Protein AF-A0A552JRL1-F1 (afdb_monomer_lite)

Secondary structure (DSSP, 8-state):
----HHHHHHHTSHHHHTSHHHHHHHHHHHHHHHHHHHHHHHHTT--HHHHHHHHT--GGGS--------

Sequence (70 aa):
MRGDSWTESYLRSDIMRESVIYQAILEEGELSAKLTSIPRLLVLGLTREQIAQALDLEIEQVPQVIEGQN

Structure (mmCIF, N/CA/C/O backbone):
data_AF-A0A552JRL1-F1
#
_entry.id   AF-A0A552JRL1-F1
#
loop_
_atom_site.group_PDB
_atom_site.id
_atom_site.type_symbol
_atom_site.label_atom_id
_atom_site.label_alt_id
_atom_site.label_comp_id
_atom_site.label_asym_id
_atom_site.label_entity_id
_atom_site.label_seq_id
_atom_site.pdbx_PDB_ins_code
_atom_site.Cartn_x
_atom_site.Cartn_y
_atom_site.Cartn_z
_atom_site.occupancy
_atom_site.B_iso_or_equiv
_atom_site.auth_seq_id
_atom_site.auth_comp_id
_atom_site.auth_asym_id
_atom_site.auth_atom_id
_atom_site.pdbx_PDB_model_num
ATOM 1 N N . MET A 1 1 ? -3.918 -3.432 -33.964 1.00 41.53 1 MET A N 1
ATOM 2 C CA . MET A 1 1 ? -2.770 -2.703 -33.389 1.00 41.53 1 MET A CA 1
ATOM 3 C C . MET A 1 1 ? -2.025 -3.697 -32.515 1.00 41.53 1 MET A C 1
ATOM 5 O O . MET A 1 1 ? -2.658 -4.290 -31.656 1.00 41.53 1 MET A O 1
ATOM 9 N N . ARG A 1 2 ? -0.770 -4.026 -32.831 1.00 52.66 2 ARG A N 1
ATOM 10 C CA . ARG A 1 2 ? 0.050 -4.990 -32.078 1.00 52.66 2 ARG A CA 1
ATOM 11 C C . ARG A 1 2 ? 1.434 -4.361 -31.999 1.00 52.66 2 ARG A C 1
ATOM 13 O O . ARG A 1 2 ? 2.150 -4.372 -32.995 1.00 52.66 2 ARG A O 1
ATOM 20 N N . GLY A 1 3 ? 1.718 -3.685 -30.897 1.00 56.38 3 GLY A N 1
ATOM 21 C CA . GLY A 1 3 ? 2.831 -2.751 -30.819 1.00 56.38 3 GLY A CA 1
ATOM 22 C C . GLY A 1 3 ? 3.502 -2.731 -29.460 1.00 56.38 3 GLY A C 1
ATOM 23 O O . GLY A 1 3 ? 3.884 -1.656 -29.055 1.00 56.38 3 GLY A O 1
ATOM 24 N N . ASP A 1 4 ? 3.655 -3.871 -28.777 1.00 56.56 4 ASP A N 1
ATOM 25 C CA . ASP A 1 4 ? 4.166 -3.863 -27.393 1.00 56.56 4 ASP A CA 1
ATOM 26 C C . ASP A 1 4 ? 5.166 -4.995 -27.077 1.00 56.56 4 ASP A C 1
ATOM 28 O O . ASP A 1 4 ? 5.448 -5.264 -25.923 1.00 56.56 4 ASP A O 1
ATOM 32 N N . SER A 1 5 ? 5.737 -5.703 -28.062 1.00 59.28 5 SER A N 1
ATOM 33 C CA . SER A 1 5 ? 6.668 -6.814 -27.756 1.00 59.28 5 SER A CA 1
ATOM 34 C C . SER A 1 5 ? 8.132 -6.389 -27.581 1.00 59.28 5 SER A C 1
ATOM 36 O O . SER A 1 5 ? 8.911 -7.095 -26.945 1.00 59.28 5 SER A O 1
ATOM 38 N N . TRP A 1 6 ? 8.533 -5.260 -28.171 1.00 54.22 6 TRP A N 1
ATOM 39 C CA . TRP A 1 6 ? 9.939 -4.829 -28.210 1.00 54.22 6 TRP A CA 1
ATOM 40 C C . TRP A 1 6 ? 10.355 -4.017 -26.981 1.00 54.22 6 TRP A C 1
ATOM 42 O O . TRP A 1 6 ? 11.519 -4.040 -26.592 1.00 54.22 6 TRP A O 1
ATOM 52 N N . THR A 1 7 ? 9.413 -3.323 -26.346 1.00 60.19 7 THR A N 1
ATOM 53 C CA . THR A 1 7 ? 9.640 -2.540 -25.124 1.00 60.19 7 THR A CA 1
ATOM 54 C C . THR A 1 7 ? 9.926 -3.454 -23.936 1.00 60.19 7 THR A C 1
ATOM 56 O O . THR A 1 7 ? 10.905 -3.245 -23.221 1.00 60.19 7 THR A O 1
ATOM 59 N N . GLU A 1 8 ? 9.159 -4.535 -23.788 1.00 60.41 8 GLU A N 1
ATOM 60 C CA . GLU A 1 8 ? 9.395 -5.552 -22.758 1.00 60.41 8 GLU A CA 1
ATOM 61 C C . GLU A 1 8 ? 10.707 -6.318 -22.967 1.00 60.41 8 GLU A C 1
ATOM 63 O O . GLU A 1 8 ? 11.428 -6.562 -21.998 1.00 60.41 8 GLU A O 1
ATOM 68 N N . SER A 1 9 ? 11.090 -6.643 -24.211 1.00 65.75 9 SER A N 1
ATOM 69 C CA . SER A 1 9 ? 12.390 -7.289 -24.462 1.00 65.75 9 SER A CA 1
ATOM 70 C C . SER A 1 9 ? 13.573 -6.360 -24.172 1.00 65.75 9 SER A C 1
ATOM 72 O O . SER A 1 9 ? 14.639 -6.819 -23.758 1.00 65.75 9 SER A O 1
ATOM 74 N N . TYR A 1 10 ? 13.395 -5.053 -24.387 1.00 66.62 10 TYR A N 1
ATOM 75 C CA . TYR A 1 10 ? 14.427 -4.049 -24.143 1.00 66.62 10 TYR A CA 1
ATOM 76 C C . TYR A 1 10 ? 14.637 -3.812 -22.644 1.00 66.62 10 TYR A C 1
ATOM 78 O O . TYR A 1 10 ? 15.773 -3.807 -22.177 1.00 66.62 10 TYR A O 1
ATOM 86 N N . LEU A 1 11 ? 13.547 -3.721 -21.874 1.00 64.25 11 LEU A N 1
ATOM 87 C CA . LEU A 1 11 ? 13.602 -3.612 -20.414 1.00 64.25 11 LEU A CA 1
ATOM 88 C C . LEU A 1 11 ? 14.190 -4.872 -19.761 1.00 64.25 11 LEU A C 1
ATOM 90 O O . LEU A 1 11 ? 14.899 -4.764 -18.768 1.00 64.25 11 LEU A O 1
ATOM 94 N N . ARG A 1 12 ? 13.960 -6.062 -20.332 1.00 67.31 12 ARG A N 1
ATOM 95 C CA . ARG A 1 12 ? 14.447 -7.339 -19.778 1.00 67.31 12 ARG A CA 1
ATOM 96 C C . ARG A 1 12 ? 15.873 -7.728 -20.208 1.00 67.31 12 ARG A C 1
ATOM 98 O O . ARG A 1 12 ? 16.369 -8.764 -19.769 1.00 67.31 12 ARG A O 1
ATOM 105 N N . SER A 1 13 ? 16.525 -6.944 -21.069 1.00 73.38 13 SER A N 1
ATOM 106 C CA . SER A 1 13 ? 17.904 -7.204 -21.515 1.00 73.38 13 SER A CA 1
ATOM 107 C C . SER A 1 13 ? 18.913 -7.025 -20.370 1.00 73.38 13 SER A C 1
ATOM 109 O O . SER A 1 13 ? 18.704 -6.203 -19.480 1.00 73.38 13 SER A O 1
ATOM 111 N N . ASP A 1 14 ? 20.031 -7.757 -20.397 1.00 63.28 14 ASP A N 1
ATOM 112 C CA . ASP A 1 14 ? 21.033 -7.768 -19.311 1.00 63.28 14 ASP A CA 1
ATOM 113 C C . ASP A 1 14 ? 21.620 -6.380 -18.995 1.00 63.28 14 ASP A C 1
ATOM 115 O O . ASP A 1 14 ? 21.825 -6.051 -17.832 1.00 63.28 14 ASP A O 1
ATOM 119 N N . ILE A 1 15 ? 21.752 -5.517 -20.008 1.00 69.25 15 ILE A N 1
ATOM 120 C CA . ILE A 1 15 ? 22.196 -4.117 -19.867 1.00 69.25 15 ILE A CA 1
ATOM 121 C C . ILE A 1 15 ? 21.213 -3.282 -19.032 1.00 69.25 15 ILE A C 1
ATOM 123 O O . ILE A 1 15 ? 21.625 -2.424 -18.256 1.00 69.25 15 ILE A O 1
ATOM 127 N N . MET A 1 16 ? 19.905 -3.512 -19.187 1.00 72.75 16 MET A N 1
ATOM 128 C CA . MET A 1 16 ? 18.895 -2.820 -18.386 1.00 72.75 16 MET A CA 1
ATOM 129 C C . MET A 1 16 ? 18.804 -3.420 -16.988 1.00 72.75 16 MET A C 1
ATOM 131 O O . MET A 1 16 ? 18.689 -2.655 -16.043 1.00 72.75 16 MET A O 1
ATOM 135 N N . ARG A 1 17 ? 18.943 -4.743 -16.816 1.00 62.28 17 ARG A N 1
ATOM 136 C CA . ARG A 1 17 ? 18.954 -5.367 -15.478 1.00 62.28 17 ARG A CA 1
ATOM 137 C C . ARG A 1 17 ? 20.046 -4.821 -14.555 1.00 62.28 17 ARG A C 1
ATOM 139 O O . ARG A 1 17 ? 19.807 -4.695 -13.357 1.00 62.28 17 ARG A O 1
ATOM 146 N N . GLU A 1 18 ? 21.210 -4.476 -15.099 1.00 69.62 18 GLU A N 1
ATOM 147 C CA . GLU A 1 18 ? 22.297 -3.827 -14.348 1.00 69.62 18 GLU A CA 1
ATOM 148 C C . GLU A 1 18 ? 22.099 -2.308 -14.173 1.00 69.62 18 GLU A C 1
ATOM 150 O O . GLU A 1 18 ? 22.809 -1.673 -13.394 1.00 69.62 18 GLU A O 1
ATOM 155 N N . SER A 1 19 ? 21.124 -1.708 -14.863 1.00 76.38 19 SER A N 1
ATOM 156 C CA . SER A 1 19 ? 20.820 -0.281 -14.771 1.00 76.38 19 SER A CA 1
ATOM 157 C C . SER A 1 19 ? 20.050 0.047 -13.493 1.00 76.38 19 SER A C 1
ATOM 159 O O . SER A 1 19 ? 19.024 -0.562 -13.181 1.00 76.38 19 SER A O 1
ATOM 161 N N . VAL A 1 20 ? 20.484 1.104 -12.804 1.00 76.38 20 VAL A N 1
ATOM 162 C CA . VAL A 1 20 ? 19.800 1.690 -11.635 1.00 76.38 20 VAL A CA 1
ATOM 163 C C . VAL A 1 20 ? 18.331 2.029 -11.911 1.00 76.38 20 VAL A C 1
ATOM 165 O O . VAL A 1 20 ? 17.502 1.968 -11.012 1.00 76.38 20 VAL A O 1
ATOM 168 N N . ILE A 1 21 ? 17.990 2.330 -13.167 1.00 76.19 21 ILE A N 1
ATOM 169 C CA . ILE A 1 21 ? 16.620 2.644 -13.587 1.00 76.19 21 ILE A CA 1
ATOM 170 C C . ILE A 1 21 ? 15.724 1.399 -13.520 1.00 76.19 21 ILE A C 1
ATOM 172 O O . ILE A 1 21 ? 14.572 1.497 -13.117 1.00 76.19 21 ILE A O 1
ATOM 176 N N . TYR A 1 22 ? 16.234 0.222 -13.888 1.00 73.25 22 TYR A N 1
ATOM 177 C CA . TYR A 1 22 ? 15.449 -1.014 -13.851 1.00 73.25 22 TYR A CA 1
ATOM 178 C C . TYR A 1 22 ? 15.200 -1.480 -12.417 1.00 73.25 22 TYR A C 1
ATOM 180 O O . TYR A 1 22 ? 14.093 -1.902 -12.096 1.00 73.25 22 TYR A O 1
ATOM 188 N N . GLN A 1 23 ? 16.208 -1.356 -11.550 1.00 75.31 23 GLN A N 1
ATOM 189 C CA . GLN A 1 23 ? 16.057 -1.636 -10.120 1.00 75.31 23 GLN A CA 1
ATOM 190 C C . GLN A 1 23 ? 15.027 -0.691 -9.490 1.00 75.31 23 GLN A C 1
ATOM 192 O O . GLN A 1 23 ? 14.110 -1.167 -8.832 1.00 75.31 23 GLN A O 1
ATOM 197 N N . ALA A 1 24 ? 15.082 0.606 -9.811 1.00 75.62 24 ALA A N 1
ATOM 198 C CA . ALA A 1 24 ? 14.091 1.577 -9.351 1.00 75.62 24 ALA A CA 1
ATOM 199 C C . ALA A 1 24 ? 12.663 1.254 -9.833 1.00 75.62 24 ALA A C 1
ATOM 201 O O . ALA A 1 24 ? 11.724 1.333 -9.049 1.00 75.62 24 ALA A O 1
ATOM 202 N N . ILE A 1 25 ? 12.486 0.835 -11.094 1.00 78.50 25 ILE A N 1
ATOM 203 C CA . ILE A 1 25 ? 11.170 0.428 -11.626 1.00 78.50 25 ILE A CA 1
ATOM 204 C C . ILE A 1 25 ? 10.645 -0.827 -10.916 1.00 78.50 25 ILE A C 1
ATOM 206 O O . ILE A 1 25 ? 9.447 -0.932 -10.653 1.00 78.50 25 ILE A O 1
ATOM 210 N N . LEU A 1 26 ? 11.516 -1.795 -10.618 1.00 78.06 26 LEU A N 1
ATOM 211 C CA . LEU A 1 26 ? 11.127 -2.994 -9.874 1.00 78.06 26 LEU A CA 1
ATOM 212 C C . LEU A 1 26 ? 10.725 -2.662 -8.436 1.00 78.06 26 LEU A C 1
ATOM 214 O O . LEU A 1 26 ? 9.690 -3.144 -7.981 1.00 78.06 26 LEU A O 1
ATOM 218 N N . GLU A 1 27 ? 11.503 -1.826 -7.751 1.00 79.94 27 GLU A N 1
ATOM 219 C CA . GLU A 1 27 ? 11.202 -1.360 -6.395 1.00 79.94 27 GLU A CA 1
ATOM 220 C C . GLU A 1 27 ? 9.888 -0.567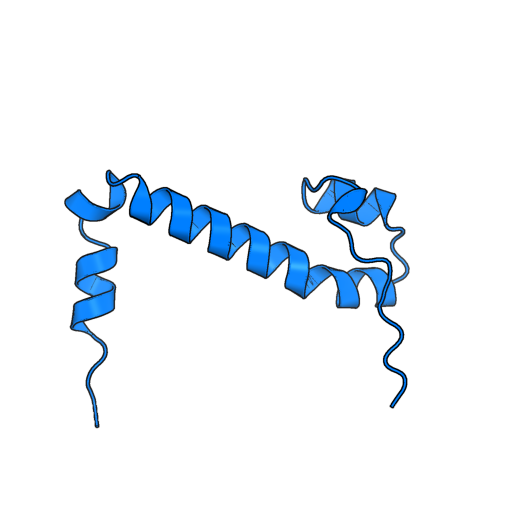 -6.353 1.00 79.94 27 GLU A C 1
ATOM 222 O O . GLU A 1 27 ? 9.037 -0.819 -5.499 1.00 79.94 27 GLU A O 1
ATOM 227 N N . GLU A 1 28 ? 9.666 0.335 -7.313 1.00 79.69 28 GLU A N 1
ATOM 228 C CA . GLU A 1 28 ? 8.417 1.093 -7.445 1.00 79.69 28 GLU A CA 1
ATOM 229 C C . GLU A 1 28 ? 7.223 0.168 -7.732 1.00 79.69 28 GLU A C 1
ATOM 231 O O . GLU A 1 28 ? 6.145 0.331 -7.153 1.00 79.69 28 GLU A O 1
ATOM 236 N N . GLY A 1 29 ? 7.413 -0.847 -8.578 1.00 83.31 29 GLY A N 1
ATOM 237 C CA . GLY A 1 29 ? 6.399 -1.857 -8.873 1.00 83.31 29 GLY A CA 1
ATOM 238 C C . GLY A 1 29 ? 6.042 -2.716 -7.658 1.00 83.31 29 GLY A C 1
ATOM 239 O O . GLY A 1 29 ? 4.861 -2.961 -7.400 1.00 83.31 29 GLY A O 1
ATOM 240 N N . GLU A 1 30 ? 7.042 -3.140 -6.884 1.00 86.12 30 GLU A N 1
ATOM 241 C CA . GLU A 1 30 ? 6.842 -3.893 -5.645 1.00 86.12 30 GLU A CA 1
ATOM 242 C C . GLU A 1 30 ? 6.112 -3.045 -4.596 1.00 86.12 30 GLU A C 1
ATOM 244 O O . GLU A 1 30 ? 5.124 -3.501 -4.011 1.00 86.12 30 GLU A O 1
ATOM 249 N N . LEU A 1 31 ? 6.535 -1.792 -4.403 1.00 85.94 31 LEU A N 1
ATOM 250 C CA . LEU A 1 31 ? 5.884 -0.855 -3.490 1.00 85.94 31 LEU A CA 1
ATOM 251 C C . LEU A 1 31 ? 4.426 -0.604 -3.898 1.00 85.94 31 LEU A C 1
ATOM 253 O O . LEU A 1 31 ? 3.525 -0.690 -3.065 1.00 85.94 31 LEU A O 1
ATOM 257 N N . SER A 1 32 ? 4.170 -0.366 -5.185 1.00 85.31 32 SER A N 1
ATOM 258 C CA . SER A 1 32 ? 2.820 -0.173 -5.723 1.00 85.31 32 SER A CA 1
ATOM 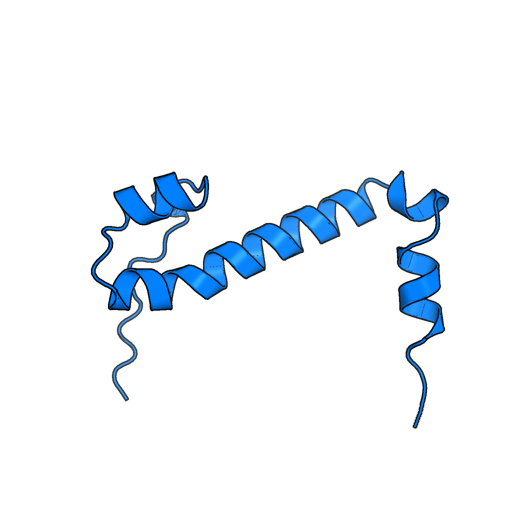259 C C . SER A 1 32 ? 1.924 -1.399 -5.495 1.00 85.31 32 SER A C 1
ATOM 261 O O . SER A 1 32 ? 0.772 -1.268 -5.062 1.00 85.31 32 SER A O 1
ATOM 263 N N . ALA A 1 33 ? 2.454 -2.611 -5.696 1.00 87.38 33 ALA A N 1
ATOM 264 C CA . ALA A 1 33 ? 1.732 -3.854 -5.430 1.00 87.38 33 ALA A CA 1
ATOM 265 C C . ALA A 1 33 ? 1.403 -4.027 -3.936 1.00 87.38 33 ALA A C 1
ATOM 267 O O . ALA A 1 33 ? 0.262 -4.360 -3.592 1.00 87.38 33 ALA A O 1
ATOM 268 N N . LYS A 1 34 ? 2.369 -3.748 -3.048 1.00 87.50 34 LYS A N 1
ATOM 269 C CA . LYS A 1 34 ? 2.170 -3.758 -1.591 1.00 87.50 34 LYS A CA 1
ATOM 270 C C . LYS A 1 34 ? 1.069 -2.777 -1.194 1.00 87.50 34 LYS A C 1
ATOM 272 O O . LYS A 1 34 ? 0.087 -3.202 -0.587 1.00 87.5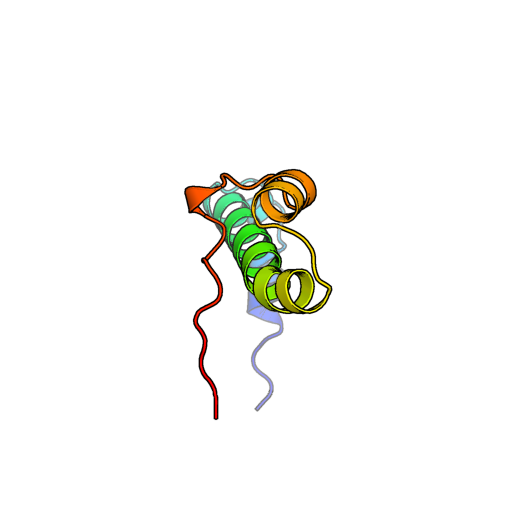0 34 LYS A O 1
ATOM 277 N N . LEU A 1 35 ? 1.154 -1.513 -1.615 1.00 86.56 35 LEU A N 1
ATOM 278 C CA . LEU A 1 35 ? 0.164 -0.475 -1.302 1.00 86.56 35 LEU A CA 1
ATOM 279 C C . LEU A 1 35 ? -1.241 -0.821 -1.818 1.00 86.56 35 LEU A C 1
ATOM 281 O O . LEU A 1 35 ? -2.226 -0.649 -1.103 1.00 86.56 35 LEU A O 1
ATOM 285 N N . THR A 1 36 ? -1.347 -1.383 -3.023 1.00 88.25 36 THR A N 1
ATOM 286 C CA . THR A 1 36 ? -2.636 -1.791 -3.611 1.00 88.25 36 THR A CA 1
ATOM 287 C C . THR A 1 36 ? -3.291 -2.948 -2.842 1.00 88.25 36 THR A C 1
ATOM 289 O O . THR A 1 36 ? -4.514 -3.104 -2.864 1.00 88.25 36 THR A O 1
ATOM 292 N N . SER A 1 37 ? -2.507 -3.760 -2.125 1.00 87.88 37 SER A N 1
ATOM 293 C CA . SER A 1 37 ? -3.027 -4.851 -1.291 1.00 87.88 37 SER A CA 1
ATOM 294 C C . SER A 1 37 ? -3.595 -4.380 0.057 1.00 87.88 37 SER A C 1
ATOM 296 O O . SER A 1 37 ? -4.475 -5.044 0.612 1.00 87.88 37 SER A O 1
ATOM 298 N N . ILE A 1 38 ? -3.159 -3.213 0.553 1.00 88.94 38 ILE A N 1
ATOM 299 C CA . ILE A 1 38 ? -3.489 -2.683 1.887 1.00 88.94 38 ILE A CA 1
ATOM 300 C C . ILE A 1 38 ? -5.003 -2.567 2.133 1.00 88.94 38 ILE A C 1
ATOM 302 O O . ILE A 1 38 ? -5.457 -3.080 3.158 1.00 88.94 38 ILE A O 1
ATOM 306 N N . PRO A 1 39 ? -5.825 -1.994 1.227 1.00 86.81 39 PRO A N 1
ATOM 307 C CA . PRO A 1 39 ? -7.270 -1.907 1.443 1.00 86.81 39 PRO A CA 1
ATOM 308 C C . PRO A 1 39 ? -7.929 -3.270 1.677 1.00 86.81 39 PRO A C 1
ATOM 310 O O . PRO A 1 39 ? -8.794 -3.402 2.538 1.00 86.81 39 PRO A O 1
ATOM 313 N N . ARG A 1 40 ? -7.493 -4.316 0.961 1.00 88.75 40 ARG A N 1
ATOM 314 C CA . ARG A 1 40 ? -8.023 -5.674 1.143 1.00 88.75 40 ARG A CA 1
ATOM 315 C C . ARG A 1 40 ? -7.622 -6.253 2.499 1.00 88.75 40 ARG A C 1
ATOM 317 O O . ARG A 1 40 ? -8.447 -6.895 3.138 1.00 88.75 40 ARG A O 1
ATOM 324 N N . LEU A 1 41 ? -6.383 -6.033 2.936 1.00 89.81 41 LEU A N 1
ATOM 325 C CA . LEU A 1 41 ? -5.904 -6.504 4.239 1.00 89.81 41 LEU A CA 1
ATOM 326 C C . LEU A 1 41 ? -6.629 -5.805 5.398 1.00 89.81 41 LEU A C 1
ATOM 328 O O . LEU A 1 41 ? -6.993 -6.462 6.371 1.00 89.81 41 LEU A O 1
ATOM 332 N N . LEU A 1 42 ? -6.923 -4.509 5.257 1.00 85.69 42 LEU A N 1
ATOM 333 C CA . LEU A 1 42 ? -7.732 -3.756 6.220 1.00 85.69 42 LEU A CA 1
ATOM 334 C C . LEU A 1 42 ? -9.163 -4.313 6.300 1.00 85.69 42 LEU A C 1
ATOM 3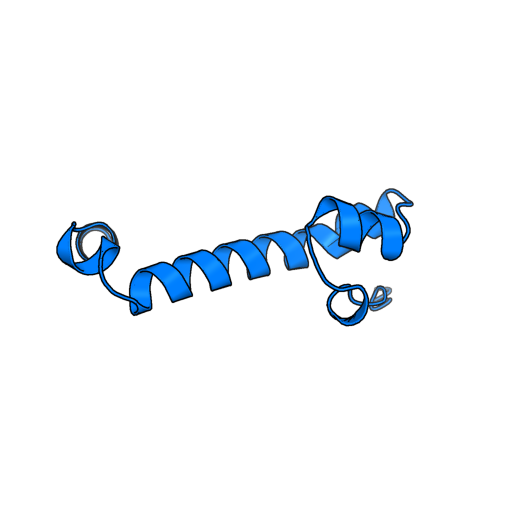36 O O . LEU A 1 42 ? -9.677 -4.528 7.395 1.00 85.69 42 LEU A O 1
A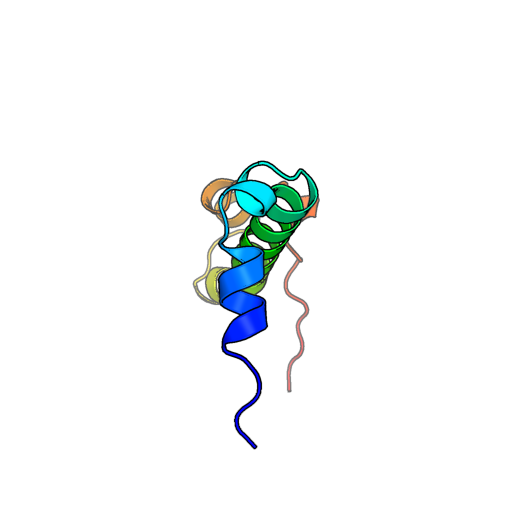TOM 340 N N . VAL A 1 43 ? -9.781 -4.643 5.158 1.00 87.44 43 VAL A N 1
ATOM 341 C CA . VAL A 1 43 ? -11.110 -5.292 5.107 1.00 87.44 43 VAL A CA 1
ATOM 342 C C . VAL A 1 43 ? -11.114 -6.676 5.769 1.00 87.44 43 VAL A C 1
ATOM 344 O O . VAL A 1 43 ? -12.117 -7.073 6.356 1.00 87.44 43 VAL A O 1
ATOM 347 N N . LEU A 1 44 ? -9.999 -7.408 5.718 1.00 88.44 44 LEU A N 1
ATOM 348 C CA . LEU A 1 44 ? -9.839 -8.697 6.403 1.00 88.44 44 LEU A CA 1
ATOM 349 C C . LEU A 1 44 ? -9.633 -8.560 7.924 1.00 88.44 44 LEU A C 1
ATOM 351 O O . LEU A 1 44 ? -9.499 -9.572 8.611 1.00 88.44 44 LEU A O 1
ATOM 355 N N . GLY A 1 45 ? -9.631 -7.334 8.456 1.00 87.25 45 GLY A N 1
ATOM 356 C CA . GLY A 1 45 ? -9.537 -7.056 9.888 1.00 87.25 45 GLY A CA 1
ATOM 357 C C . GLY A 1 45 ? -8.111 -7.006 10.434 1.00 87.25 45 GLY A C 1
ATOM 358 O O . GLY A 1 45 ? -7.941 -7.039 11.652 1.00 87.25 45 GLY A O 1
ATOM 359 N N . LEU A 1 46 ? -7.088 -6.931 9.572 1.00 90.19 46 LEU A N 1
ATOM 360 C CA . LEU A 1 46 ? -5.714 -6.705 10.023 1.00 90.19 46 LEU A CA 1
ATOM 361 C C . LEU A 1 46 ? -5.539 -5.249 10.471 1.00 90.19 46 LEU A C 1
ATOM 363 O O . LEU A 1 46 ? -6.053 -4.326 9.837 1.00 90.19 46 LEU A O 1
ATOM 367 N N . THR A 1 47 ? -4.772 -5.032 11.541 1.00 89.19 47 THR A N 1
ATOM 368 C CA . THR A 1 47 ? -4.410 -3.674 11.968 1.00 89.19 47 THR A CA 1
ATOM 369 C C . THR A 1 47 ? -3.314 -3.095 11.076 1.00 89.19 47 THR A C 1
ATOM 371 O O . THR A 1 47 ? -2.571 -3.824 10.415 1.00 89.19 47 THR A O 1
ATOM 374 N N . ARG A 1 48 ? -3.165 -1.767 11.071 1.00 88.50 48 ARG A N 1
ATOM 375 C CA . ARG A 1 48 ? -2.116 -1.095 10.285 1.00 88.50 48 ARG A CA 1
ATOM 376 C C . ARG A 1 48 ? -0.718 -1.565 10.676 1.00 88.50 48 ARG A C 1
ATOM 378 O O . ARG A 1 48 ? 0.130 -1.702 9.810 1.00 88.50 48 ARG A O 1
ATOM 385 N N . GLU A 1 49 ? -0.497 -1.851 11.956 1.00 91.19 49 GLU A N 1
ATOM 386 C CA . GLU A 1 49 ? 0.773 -2.353 12.487 1.00 91.19 49 GLU A CA 1
ATOM 387 C C . GLU A 1 49 ? 1.072 -3.761 11.961 1.00 91.19 49 GLU A C 1
ATOM 389 O O . GLU A 1 49 ? 2.196 -4.047 11.557 1.00 91.19 49 GLU A O 1
ATOM 394 N N . GLN A 1 50 ? 0.054 -4.624 11.895 1.00 90.38 50 GLN A N 1
ATOM 395 C CA . GLN A 1 50 ? 0.183 -5.961 11.313 1.00 90.38 50 GLN A CA 1
ATOM 396 C C . GLN A 1 50 ? 0.439 -5.899 9.805 1.00 90.38 50 GLN A C 1
ATOM 398 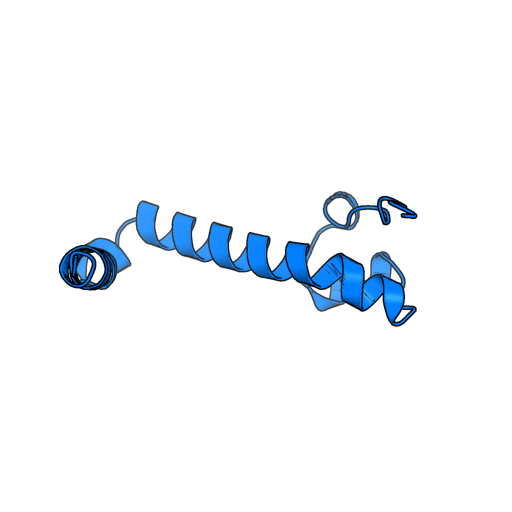O O . GLN A 1 50 ? 1.227 -6.682 9.286 1.00 90.38 50 GLN A O 1
ATOM 403 N N . ILE A 1 51 ? -0.200 -4.962 9.101 1.00 91.19 51 ILE A N 1
ATOM 404 C CA . ILE A 1 51 ? -0.016 -4.760 7.659 1.00 91.19 51 ILE A CA 1
ATOM 405 C C . ILE A 1 51 ? 1.374 -4.199 7.356 1.00 91.19 51 ILE A C 1
ATOM 407 O O . ILE A 1 51 ? 2.046 -4.721 6.472 1.00 91.19 51 ILE A O 1
ATOM 411 N N . ALA A 1 52 ? 1.819 -3.192 8.110 1.00 91.00 52 ALA A N 1
ATOM 412 C CA . ALA A 1 52 ? 3.168 -2.639 8.037 1.00 91.00 52 ALA A CA 1
ATOM 413 C C . ALA A 1 52 ? 4.213 -3.749 8.201 1.00 91.00 52 ALA A C 1
ATOM 415 O O . ALA A 1 52 ? 5.071 -3.931 7.344 1.00 91.00 52 ALA A O 1
ATOM 416 N N . GLN A 1 53 ? 4.068 -4.576 9.240 1.00 91.56 53 GLN A N 1
ATOM 417 C CA . GLN A 1 53 ? 4.977 -5.691 9.484 1.00 91.56 53 GLN A CA 1
ATOM 418 C C . GLN A 1 53 ? 4.909 -6.780 8.400 1.00 91.56 53 GLN A C 1
ATOM 420 O O . GLN A 1 53 ? 5.938 -7.332 8.026 1.00 91.56 53 GLN A O 1
ATOM 425 N N . ALA A 1 54 ? 3.719 -7.107 7.891 1.00 90.56 54 ALA A N 1
ATOM 426 C CA . ALA A 1 54 ? 3.547 -8.152 6.880 1.00 90.56 54 ALA A CA 1
ATOM 427 C C . ALA A 1 54 ? 4.041 -7.737 5.484 1.00 90.56 54 ALA A C 1
ATOM 429 O O . ALA A 1 54 ? 4.444 -8.598 4.703 1.00 90.56 54 ALA A O 1
ATOM 430 N N . LEU A 1 55 ? 3.982 -6.443 5.159 1.00 89.75 55 LEU A N 1
ATOM 431 C CA . LEU A 1 55 ? 4.408 -5.895 3.869 1.00 89.75 55 LEU A CA 1
ATOM 432 C C . LEU A 1 55 ? 5.814 -5.281 3.904 1.00 89.75 55 LEU A C 1
ATOM 434 O O . LEU A 1 55 ? 6.291 -4.832 2.861 1.00 89.75 55 LEU A O 1
ATOM 438 N N . ASP A 1 56 ? 6.468 -5.294 5.069 1.00 90.31 56 ASP A N 1
ATOM 439 C CA . ASP A 1 56 ? 7.749 -4.625 5.320 1.00 90.31 56 ASP A CA 1
ATOM 440 C C . ASP A 1 56 ? 7.692 -3.137 4.932 1.00 90.31 56 ASP A C 1
ATOM 442 O O . ASP A 1 56 ? 8.502 -2.621 4.166 1.00 90.31 56 ASP A O 1
ATOM 446 N N . LEU A 1 57 ? 6.636 -2.471 5.402 1.00 88.12 57 LEU A N 1
ATOM 447 C CA . LEU A 1 57 ? 6.375 -1.051 5.197 1.00 88.12 57 LEU A CA 1
ATOM 448 C C . LEU A 1 57 ? 6.447 -0.317 6.530 1.00 88.12 57 LEU A C 1
ATOM 450 O O . LEU A 1 57 ? 6.123 -0.865 7.586 1.00 88.12 57 LEU A O 1
ATOM 454 N N . GLU A 1 58 ? 6.789 0.963 6.480 1.00 87.38 58 GLU A N 1
ATOM 455 C CA . GLU A 1 58 ? 6.633 1.829 7.639 1.00 87.38 58 GLU A CA 1
ATOM 456 C C . GLU A 1 58 ? 5.147 2.095 7.906 1.00 87.38 58 GLU A C 1
ATOM 458 O O . GLU A 1 58 ? 4.325 2.190 6.993 1.00 87.38 58 GLU A O 1
ATOM 463 N N . ILE A 1 59 ? 4.785 2.256 9.180 1.00 85.44 59 ILE A N 1
ATOM 464 C CA . ILE A 1 59 ? 3.396 2.506 9.593 1.00 85.44 59 ILE A CA 1
ATOM 465 C C . ILE A 1 59 ? 2.799 3.752 8.915 1.00 85.44 59 ILE A C 1
ATOM 467 O O . ILE A 1 59 ? 1.605 3.783 8.625 1.00 85.44 59 ILE A O 1
ATOM 471 N N . GLU A 1 60 ? 3.630 4.757 8.624 1.00 85.75 60 GLU A N 1
ATOM 472 C CA . GLU A 1 60 ? 3.242 5.993 7.936 1.00 85.75 60 GLU A CA 1
ATOM 473 C C . GLU A 1 60 ? 2.884 5.757 6.462 1.00 85.75 60 GLU A C 1
ATOM 475 O O . GLU A 1 60 ? 2.086 6.495 5.888 1.00 85.75 60 GLU A O 1
ATOM 480 N N . GLN A 1 61 ? 3.432 4.696 5.862 1.00 79.62 61 GLN A N 1
ATOM 481 C CA . GLN A 1 61 ? 3.154 4.287 4.486 1.00 79.62 61 GLN A CA 1
ATOM 482 C C . GLN A 1 61 ? 1.876 3.449 4.371 1.00 79.62 61 GLN A C 1
ATOM 484 O O . GLN A 1 61 ? 1.413 3.207 3.258 1.00 79.62 61 GLN A O 1
ATOM 489 N N . VAL A 1 62 ? 1.291 3.002 5.490 1.00 83.38 62 VAL A N 1
ATOM 490 C CA . VAL A 1 62 ? 0.026 2.260 5.501 1.00 83.38 62 VAL A CA 1
ATOM 491 C C . VAL A 1 62 ? -1.137 3.257 5.582 1.00 83.38 62 VAL A C 1
ATOM 493 O O . VAL A 1 62 ? -1.444 3.747 6.674 1.00 83.38 62 VAL A O 1
ATOM 496 N N . PRO A 1 63 ? -1.818 3.578 4.460 1.00 72.94 63 PRO A N 1
ATOM 497 C CA . PRO A 1 63 ? -2.936 4.510 4.476 1.00 72.94 63 PRO A CA 1
ATOM 498 C C . PRO A 1 63 ? -4.026 4.026 5.434 1.00 72.94 63 PRO A C 1
ATOM 500 O O . PRO A 1 63 ? -4.332 2.836 5.511 1.00 72.94 63 PRO A O 1
ATOM 503 N N . GLN A 1 64 ? -4.636 4.968 6.153 1.00 64.81 64 GLN A N 1
ATOM 504 C CA . GLN A 1 64 ? -5.556 4.718 7.269 1.00 64.81 64 GLN A CA 1
ATOM 505 C C . GLN A 1 64 ? -6.909 4.076 6.903 1.00 64.81 64 GLN A C 1
ATOM 507 O O . GLN A 1 64 ? -7.800 4.053 7.740 1.00 64.81 64 GLN A O 1
ATOM 512 N N . VAL A 1 65 ? -7.054 3.491 5.710 1.00 58.44 65 VAL A N 1
ATOM 513 C CA . VAL A 1 65 ? -8.331 3.353 4.995 1.00 58.44 65 VAL A CA 1
ATOM 514 C C . VAL A 1 65 ? -8.858 4.750 4.668 1.00 58.44 65 VAL A C 1
ATOM 516 O O . VAL A 1 65 ? -9.252 5.510 5.547 1.00 58.44 65 VAL A O 1
ATOM 519 N N . ILE A 1 66 ? -8.882 5.112 3.386 1.00 53.22 66 ILE A N 1
ATOM 520 C CA . ILE A 1 66 ? -9.813 6.151 2.953 1.00 53.22 66 ILE A CA 1
ATOM 521 C C . ILE A 1 66 ? -11.155 5.435 2.864 1.00 53.22 66 ILE A C 1
ATOM 523 O O . ILE A 1 66 ? -11.364 4.615 1.970 1.00 53.22 66 ILE A O 1
ATOM 527 N N . GLU A 1 67 ? -12.032 5.695 3.829 1.00 48.56 67 GLU A N 1
ATOM 528 C CA . GLU A 1 67 ? -13.455 5.417 3.689 1.00 48.56 67 GLU A CA 1
ATOM 529 C C . GLU A 1 67 ? -13.980 6.219 2.492 1.00 48.56 67 GLU A C 1
ATOM 531 O O . GLU A 1 67 ? -14.381 7.373 2.600 1.00 48.56 67 GLU A O 1
ATOM 536 N N . GLY A 1 68 ? -13.944 5.602 1.318 1.00 44.25 68 GLY A N 1
ATOM 537 C CA . GLY A 1 68 ? -14.828 5.929 0.216 1.00 44.25 68 GLY A CA 1
ATOM 538 C C . GLY A 1 68 ? -16.010 4.978 0.277 1.00 44.25 68 GLY A C 1
ATOM 539 O O . GLY A 1 68 ? -16.053 4.010 -0.474 1.00 44.25 68 GLY A O 1
ATOM 540 N N . GLN A 1 69 ? -16.938 5.218 1.204 1.00 44.88 69 GLN A N 1
ATOM 541 C CA . GLN A 1 69 ? -18.295 4.707 1.047 1.00 44.88 69 GLN A CA 1
ATOM 542 C C . GLN A 1 69 ? -18.882 5.350 -0.216 1.00 44.88 69 GLN A C 1
ATOM 544 O O . GLN A 1 69 ? -19.148 6.550 -0.202 1.00 44.88 69 GLN A O 1
ATOM 549 N N . ASN A 1 70 ? -19.033 4.576 -1.295 1.00 34.59 70 ASN A N 1
ATOM 550 C CA . ASN A 1 70 ? -20.197 4.605 -2.191 1.00 34.59 70 ASN A CA 1
ATOM 551 C C . ASN A 1 70 ? -20.172 3.398 -3.138 1.00 34.59 70 ASN A C 1
ATOM 553 O O . ASN A 1 70 ? -19.318 3.386 -4.052 1.00 34.59 70 ASN A O 1
#

Foldseek 3Di:
DDPPPVVVVVCPDPVNVPDPVSVVVVVVVLLVVLQVCLLVVVVVVDDLVRSCVVSVHDSVSRDPDPPPDD

Organism: NCBI:txid2486245

Radius of gyration: 16.85 Å; chains: 1; bounding box: 42×15×46 Å

pLDDT: mean 75.59, std 14.64, range [34.59, 91.56]